Protein AF-A0A942USY9-F1 (afdb_monomer_lite)

pLDDT: mean 78.22, std 18.68, range [34.94, 96.5]

Secondary structure (DSSP, 8-state):
---EEEEE-TT--EEEEEESSSEEEEEEE-TTS-EEEEEEEE--SSS-HHHHTT--

Structure (mmCIF, N/CA/C/O backbone):
data_AF-A0A942USY9-F1
#
_entry.id   AF-A0A942USY9-F1
#
loop_
_atom_site.group_PDB
_atom_site.id
_atom_site.type_symbol
_atom_site.label_atom_id
_atom_site.label_alt_id
_atom_site.label_comp_id
_atom_site.label_asym_id
_atom_site.label_entity_id
_atom_site.label_seq_id
_atom_site.pdbx_PDB_ins_code
_atom_site.Cartn_x
_atom_site.Cartn_y
_atom_site.Cartn_z
_atom_site.occupancy
_atom_site.B_iso_or_equiv
_atom_site.auth_seq_id
_atom_site.auth_comp_id
_atom_site.auth_asym_id
_atom_site.auth_atom_id
_atom_site.pdbx_PDB_model_num
ATOM 1 N N . TYR A 1 1 ? 18.609 10.179 -6.247 1.00 48.75 1 TYR A N 1
ATOM 2 C CA . TYR A 1 1 ? 17.654 9.676 -5.247 1.00 48.75 1 TYR A CA 1
ATOM 3 C C . TYR A 1 1 ? 16.362 9.361 -5.959 1.00 48.75 1 TYR A C 1
ATOM 5 O O . TYR A 1 1 ? 15.738 10.272 -6.495 1.00 48.75 1 TYR A O 1
ATOM 13 N N . GLU A 1 2 ? 16.017 8.086 -6.055 1.00 62.09 2 GLU A N 1
ATOM 14 C CA . GLU A 1 2 ? 14.686 7.690 -6.504 1.00 62.09 2 GLU A CA 1
ATOM 15 C C . GLU A 1 2 ? 13.716 7.947 -5.354 1.00 62.09 2 GLU A C 1
ATOM 17 O O . GLU A 1 2 ? 14.018 7.638 -4.202 1.00 62.09 2 GLU A O 1
ATOM 22 N N . LYS A 1 3 ? 12.605 8.626 -5.646 1.00 74.50 3 LYS A N 1
ATOM 23 C CA . LYS A 1 3 ? 11.586 8.926 -4.645 1.00 74.50 3 LYS A CA 1
ATOM 24 C C . LYS A 1 3 ? 10.490 7.884 -4.784 1.00 74.50 3 LYS A C 1
ATOM 26 O O . LYS A 1 3 ? 9.780 7.877 -5.789 1.00 74.50 3 LYS A O 1
ATOM 31 N N . GLU A 1 4 ? 10.375 7.034 -3.778 1.00 85.25 4 GLU A N 1
ATOM 32 C CA . GLU A 1 4 ? 9.231 6.149 -3.616 1.00 85.25 4 GLU A CA 1
ATOM 33 C C . GLU A 1 4 ? 8.163 6.857 -2.784 1.00 85.25 4 GLU A C 1
ATOM 35 O O . GLU A 1 4 ? 8.464 7.519 -1.787 1.00 85.25 4 GLU A O 1
ATOM 40 N N . GLU A 1 5 ? 6.910 6.748 -3.212 1.00 89.94 5 GLU A N 1
ATOM 41 C CA . GLU A 1 5 ? 5.767 7.300 -2.492 1.00 89.94 5 GLU A CA 1
ATOM 42 C C . GLU A 1 5 ? 4.903 6.167 -1.951 1.00 89.94 5 GLU A C 1
ATOM 44 O O . GLU A 1 5 ? 4.532 5.246 -2.678 1.00 89.94 5 GLU A O 1
ATOM 49 N N . TYR A 1 6 ? 4.574 6.260 -0.666 1.00 92.81 6 TYR A N 1
ATOM 50 C CA . TYR A 1 6 ? 3.832 5.248 0.071 1.00 92.81 6 TYR A CA 1
ATOM 51 C C . TYR A 1 6 ? 2.474 5.810 0.472 1.00 92.81 6 TYR A C 1
ATOM 53 O O . TYR A 1 6 ? 2.389 6.949 0.939 1.00 92.81 6 TYR A O 1
ATOM 61 N N . LYS A 1 7 ? 1.415 5.013 0.321 1.00 92.19 7 LYS A N 1
ATOM 62 C CA . LYS A 1 7 ? 0.084 5.354 0.829 1.00 92.19 7 LYS A CA 1
ATOM 63 C C . LYS A 1 7 ? -0.445 4.279 1.746 1.00 92.19 7 LYS A C 1
ATOM 65 O O . LYS A 1 7 ? -0.302 3.091 1.464 1.00 92.19 7 LYS A O 1
ATOM 70 N N . TYR A 1 8 ? -1.129 4.737 2.782 1.00 95.38 8 TYR A N 1
ATOM 71 C CA . TYR A 1 8 ? -1.725 3.894 3.798 1.00 95.38 8 TYR A CA 1
ATOM 72 C C . TYR A 1 8 ? -3.232 4.127 3.863 1.00 95.38 8 TYR A C 1
ATOM 74 O O . TYR A 1 8 ? -3.709 5.219 3.545 1.00 95.38 8 TYR A O 1
ATOM 82 N N . ASP A 1 9 ? -3.972 3.094 4.247 1.00 92.31 9 ASP A N 1
ATOM 83 C CA . ASP A 1 9 ? -5.383 3.218 4.606 1.00 92.31 9 ASP A CA 1
ATOM 84 C C . ASP A 1 9 ? -5.552 3.759 6.050 1.00 92.31 9 ASP A C 1
ATOM 86 O O . ASP A 1 9 ? -4.564 3.923 6.775 1.00 92.31 9 ASP A O 1
ATOM 90 N N . PRO A 1 10 ? -6.787 4.047 6.509 1.00 95.81 10 PRO A N 1
ATOM 91 C CA . PRO A 1 10 ? -7.039 4.504 7.881 1.00 95.81 10 PRO A CA 1
ATOM 92 C C . PRO A 1 10 ? -6.660 3.501 8.980 1.00 95.81 10 PRO A C 1
ATOM 94 O O . PRO A 1 10 ? -6.542 3.891 10.139 1.00 95.81 10 PRO A O 1
ATOM 97 N N . LEU A 1 11 ? -6.477 2.225 8.632 1.00 95.56 11 LEU A N 1
ATOM 98 C CA . LEU A 1 11 ? -5.994 1.179 9.536 1.00 95.56 11 LEU A CA 1
ATOM 99 C C . LEU A 1 11 ? -4.458 1.083 9.526 1.00 95.56 11 LEU A C 1
ATOM 101 O O . LEU A 1 11 ? -3.891 0.180 10.138 1.00 95.56 11 LEU A O 1
ATOM 105 N N . ASN A 1 12 ? -3.786 2.032 8.866 1.00 96.06 12 ASN A N 1
ATOM 106 C CA . ASN A 1 12 ? -2.339 2.116 8.721 1.00 96.06 12 ASN A CA 1
ATOM 107 C C . ASN A 1 12 ? -1.721 0.936 7.946 1.00 96.06 12 ASN A C 1
ATOM 109 O O . ASN A 1 12 ? -0.574 0.551 8.176 1.00 96.06 12 ASN A O 1
ATOM 113 N N . GLN A 1 13 ? -2.468 0.362 7.005 1.00 95.81 13 GLN A N 1
ATOM 114 C CA . GLN A 1 13 ? -2.008 -0.707 6.122 1.00 95.81 13 GLN A CA 1
ATOM 115 C C . GLN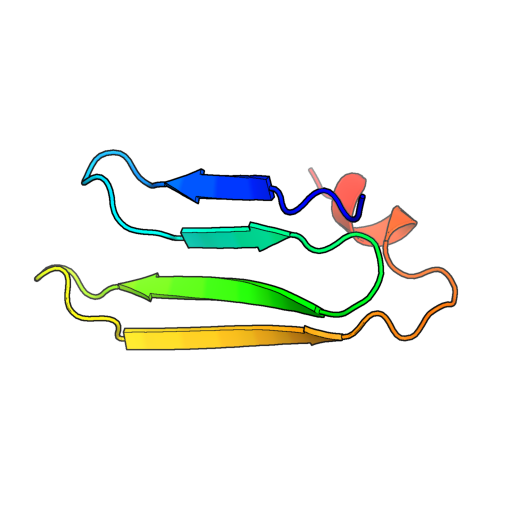 A 1 13 ? -1.506 -0.121 4.803 1.00 95.81 13 GLN A C 1
ATOM 117 O O . GLN A 1 13 ? -2.115 0.794 4.252 1.00 95.81 13 GLN A O 1
ATOM 122 N N . LEU A 1 14 ? -0.393 -0.639 4.280 1.00 96.50 14 LEU A N 1
ATOM 123 C CA . LEU A 1 14 ? 0.214 -0.155 3.038 1.00 96.50 14 LEU A CA 1
ATOM 124 C C . LEU A 1 14 ? -0.645 -0.547 1.831 1.00 96.50 14 LEU A C 1
ATOM 126 O O . LEU A 1 14 ? -0.687 -1.718 1.485 1.00 96.50 14 LEU A O 1
ATOM 130 N N . VAL A 1 15 ? -1.263 0.417 1.146 1.00 95.31 15 VAL A N 1
ATOM 131 C CA . VAL A 1 15 ? -2.161 0.155 0.002 1.00 95.31 15 VAL A CA 1
ATOM 132 C C . VAL A 1 15 ? -1.549 0.478 -1.357 1.00 95.31 15 VAL A C 1
ATOM 134 O O . VAL A 1 15 ? -1.975 -0.081 -2.368 1.00 95.31 15 VAL A O 1
ATOM 137 N N . GLU A 1 16 ? -0.541 1.352 -1.412 1.00 92.62 16 GLU A N 1
ATOM 138 C CA . GLU A 1 16 ? 0.115 1.731 -2.664 1.00 92.62 16 GLU A CA 1
ATOM 139 C C . GLU A 1 16 ? 1.592 2.067 -2.443 1.00 92.62 16 GLU A C 1
ATOM 141 O O . GLU A 1 16 ? 1.936 2.825 -1.534 1.00 92.62 16 GLU A O 1
ATOM 146 N N . VAL A 1 17 ? 2.448 1.538 -3.316 1.00 91.81 17 VAL A N 1
ATOM 147 C CA . VAL A 1 17 ? 3.835 1.977 -3.493 1.00 91.81 17 VAL A CA 1
ATOM 148 C C . VAL A 1 17 ? 3.964 2.487 -4.917 1.00 91.81 17 VAL A C 1
ATOM 150 O O . VAL A 1 17 ? 3.726 1.732 -5.864 1.00 91.81 17 VAL A O 1
ATOM 153 N N . LYS A 1 18 ? 4.334 3.758 -5.071 1.00 86.69 18 LYS A N 1
ATOM 154 C CA . LYS A 1 18 ? 4.660 4.339 -6.370 1.00 86.69 18 LYS A CA 1
ATOM 155 C C . LYS A 1 18 ? 6.160 4.524 -6.500 1.00 86.69 18 LYS A C 1
ATOM 157 O O . LYS A 1 18 ? 6.745 5.295 -5.741 1.00 86.69 18 LYS A O 1
ATOM 162 N N . ASN A 1 19 ? 6.755 3.864 -7.487 1.00 80.62 19 ASN A N 1
ATOM 163 C CA . ASN A 1 19 ? 8.130 4.114 -7.889 1.00 80.62 19 ASN A CA 1
ATOM 164 C C . ASN A 1 19 ? 8.109 4.774 -9.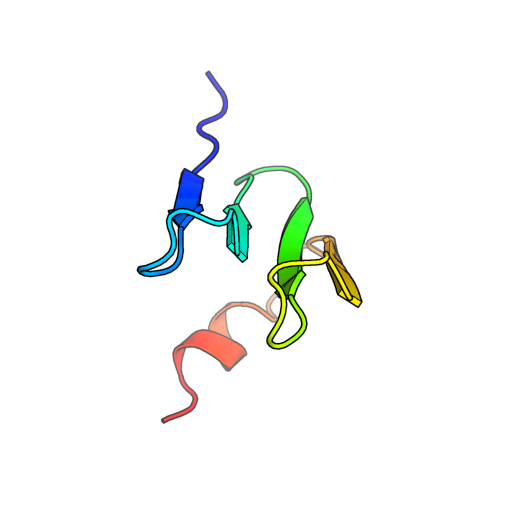275 1.00 80.62 19 ASN A C 1
ATOM 166 O O . ASN A 1 19 ? 7.526 4.255 -10.224 1.00 80.62 19 ASN A O 1
ATOM 170 N N . ARG A 1 20 ? 8.730 5.954 -9.384 1.00 68.75 20 ARG A N 1
ATOM 171 C CA . ARG A 1 20 ? 8.730 6.768 -10.608 1.00 68.75 20 ARG A CA 1
ATOM 172 C C . ARG A 1 20 ? 9.414 6.079 -11.798 1.00 68.75 20 ARG A C 1
ATOM 174 O O . ARG A 1 20 ? 9.133 6.454 -12.935 1.00 68.75 20 ARG A O 1
ATOM 181 N N . ASN A 1 21 ? 10.296 5.114 -11.543 1.00 65.19 21 ASN A N 1
ATOM 182 C CA . ASN A 1 21 ? 11.167 4.524 -12.558 1.00 65.19 21 ASN A CA 1
ATOM 183 C C . ASN A 1 21 ? 10.890 3.042 -12.843 1.00 65.19 21 ASN A C 1
ATOM 185 O O . ASN A 1 21 ? 11.396 2.535 -13.842 1.00 65.19 21 ASN A O 1
ATOM 189 N N . GLU A 1 22 ? 10.094 2.363 -12.013 1.00 71.12 22 GLU A N 1
ATOM 190 C CA . GLU A 1 22 ? 9.961 0.903 -12.063 1.00 71.12 22 GLU A CA 1
ATOM 191 C C . GLU A 1 22 ? 8.503 0.431 -12.120 1.00 71.12 22 GLU A C 1
ATOM 193 O O . GLU A 1 22 ? 7.865 0.472 -13.172 1.00 71.12 22 GLU A O 1
ATOM 198 N N . GLU A 1 23 ? 7.977 -0.057 -10.999 1.00 80.12 23 GLU A N 1
ATOM 199 C CA . GLU A 1 23 ? 6.677 -0.699 -10.900 1.00 80.12 23 GLU A CA 1
ATOM 200 C C . GLU A 1 23 ? 5.877 -0.059 -9.774 1.00 80.12 23 GLU A C 1
ATOM 202 O O . GLU A 1 23 ? 6.353 0.085 -8.643 1.00 80.12 23 GLU A O 1
ATOM 207 N N . ASN A 1 24 ? 4.622 0.271 -10.063 1.00 85.50 24 ASN A N 1
ATOM 208 C CA . ASN A 1 24 ? 3.689 0.632 -9.011 1.00 85.50 24 ASN A CA 1
ATOM 209 C C . ASN A 1 24 ? 3.017 -0.620 -8.483 1.00 85.50 24 ASN A C 1
ATOM 211 O O . ASN A 1 24 ? 2.570 -1.478 -9.245 1.00 85.50 24 ASN A O 1
ATOM 215 N N . ARG A 1 25 ? 2.908 -0.704 -7.164 1.00 89.69 25 ARG A N 1
ATOM 216 C CA . ARG A 1 25 ? 2.292 -1.836 -6.481 1.00 89.69 25 ARG A CA 1
ATOM 217 C C . ARG A 1 25 ? 1.072 -1.362 -5.722 1.00 89.69 25 ARG A C 1
ATOM 219 O O . ARG A 1 25 ? 1.142 -0.360 -5.015 1.00 89.69 25 ARG A O 1
ATOM 226 N N . LYS A 1 26 ? -0.029 -2.097 -5.846 1.00 91.75 26 LYS A N 1
ATOM 227 C CA . LYS A 1 26 ? -1.218 -1.938 -5.006 1.00 91.75 26 LYS A CA 1
ATOM 228 C C . LYS A 1 26 ? -1.475 -3.205 -4.214 1.00 91.75 26 LYS A C 1
ATOM 230 O O . LYS A 1 26 ? -1.253 -4.309 -4.710 1.00 91.75 26 LYS A O 1
ATOM 235 N N . TYR A 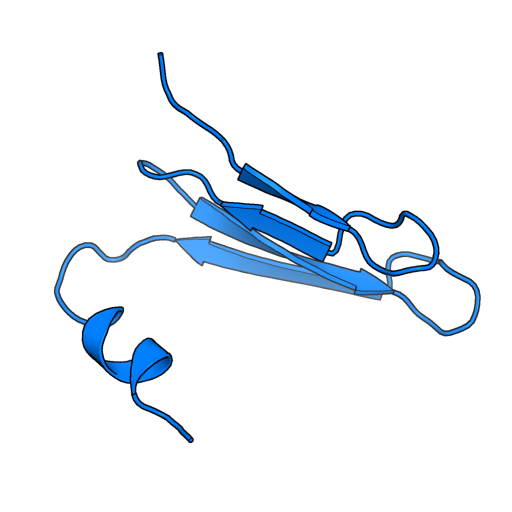1 27 ? -1.934 -3.022 -2.989 1.00 94.00 27 TYR A N 1
ATOM 236 C CA . TYR A 1 27 ? -2.143 -4.076 -2.008 1.00 94.00 27 TYR A CA 1
ATOM 237 C C . TYR A 1 27 ? -3.613 -4.075 -1.601 1.00 94.00 27 TYR A C 1
ATOM 239 O O . TYR A 1 27 ? -4.227 -3.014 -1.487 1.00 94.00 27 TYR A O 1
ATOM 247 N N . PHE A 1 28 ? -4.162 -5.265 -1.379 1.00 91.44 28 PHE A N 1
ATOM 248 C CA . PHE A 1 28 ? -5.538 -5.448 -0.930 1.00 91.44 28 PHE A CA 1
ATOM 249 C C . PHE A 1 28 ? -5.537 -6.265 0.342 1.00 91.44 28 PHE A C 1
ATOM 251 O O . PHE A 1 28 ? -4.733 -7.189 0.485 1.00 91.44 28 PHE A O 1
ATOM 258 N N . TYR A 1 29 ? -6.462 -5.935 1.229 1.00 95.06 29 TYR A N 1
ATOM 259 C CA . TYR A 1 29 ? -6.613 -6.575 2.520 1.00 95.06 29 TYR A CA 1
ATOM 260 C C . TYR A 1 29 ? -8.044 -7.083 2.665 1.00 95.06 29 TYR A C 1
ATOM 262 O O . TYR A 1 29 ? -8.979 -6.474 2.140 1.00 95.06 29 TYR A O 1
ATOM 270 N N . ASP A 1 30 ? -8.204 -8.225 3.326 1.00 94.50 30 ASP A N 1
ATOM 271 C CA . ASP A 1 30 ? -9.513 -8.701 3.758 1.00 94.50 30 ASP A CA 1
ATOM 272 C C . ASP A 1 30 ? -10.017 -7.885 4.965 1.00 94.50 30 ASP A C 1
ATOM 274 O O . ASP A 1 30 ? -9.321 -7.020 5.504 1.00 94.50 30 ASP A O 1
ATOM 278 N N . SER A 1 31 ? -11.242 -8.157 5.417 1.00 93.81 31 SER A N 1
ATOM 279 C CA . SER A 1 31 ? -11.839 -7.458 6.564 1.00 93.81 31 SER A CA 1
ATOM 280 C C . SER A 1 31 ? -11.108 -7.687 7.892 1.00 93.81 31 SER A C 1
ATOM 282 O O . SER A 1 31 ? -11.384 -6.981 8.857 1.00 93.81 31 SER A O 1
ATOM 284 N N . LEU A 1 32 ? -10.231 -8.692 7.968 1.00 95.56 32 LEU A N 1
ATOM 285 C CA . LEU A 1 32 ? -9.444 -9.021 9.156 1.00 95.56 32 LEU A CA 1
ATOM 286 C C . LEU A 1 32 ? -8.046 -8.383 9.116 1.00 95.56 32 LEU A C 1
ATOM 288 O O . LEU A 1 32 ? -7.289 -8.531 10.073 1.00 95.56 32 LEU A O 1
ATOM 292 N N . GLY A 1 33 ? -7.705 -7.670 8.038 1.00 93.62 33 GLY A N 1
ATOM 293 C CA . GLY A 1 33 ? -6.397 -7.045 7.850 1.00 93.62 33 GLY A CA 1
ATOM 294 C C . GLY A 1 33 ? -5.329 -7.995 7.309 1.00 93.62 33 GLY A C 1
ATOM 295 O O . GLY A 1 33 ? -4.144 -7.662 7.312 1.00 93.62 33 GLY A O 1
ATOM 296 N N . ASN A 1 34 ? -5.704 -9.179 6.815 1.00 95.25 34 ASN A N 1
ATOM 297 C CA . ASN A 1 34 ? -4.753 -10.030 6.108 1.00 95.25 34 ASN A CA 1
ATOM 298 C C . ASN A 1 34 ? -4.623 -9.545 4.672 1.00 95.25 34 ASN A C 1
ATOM 300 O O . ASN A 1 34 ? -5.615 -9.242 4.008 1.00 95.25 34 ASN A O 1
ATOM 304 N N . ARG A 1 35 ? -3.396 -9.519 4.152 1.00 95.00 35 ARG A N 1
ATOM 305 C CA . ARG A 1 35 ? -3.167 -9.176 2.750 1.00 95.00 35 ARG A CA 1
ATOM 306 C C . ARG A 1 35 ? -3.786 -10.248 1.850 1.00 95.00 35 ARG A C 1
ATOM 308 O O . ARG A 1 35 ? -3.277 -11.361 1.763 1.00 95.00 35 ARG A O 1
ATOM 315 N N . ALA A 1 36 ? -4.850 -9.877 1.152 1.00 95.75 36 ALA A N 1
ATOM 316 C CA . ALA A 1 36 ? -5.598 -10.735 0.243 1.00 95.75 36 ALA A CA 1
ATOM 317 C C . ALA A 1 36 ? -4.999 -10.765 -1.172 1.00 95.75 36 ALA A C 1
ATOM 319 O O . ALA A 1 36 ? -5.273 -11.689 -1.935 1.00 95.75 36 ALA A O 1
ATOM 320 N N . GLY A 1 37 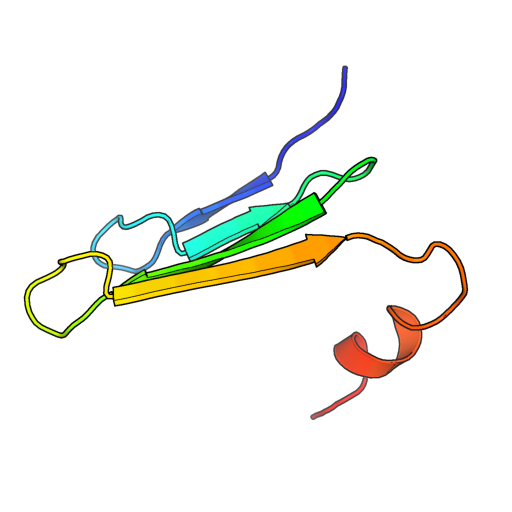? -4.179 -9.773 -1.546 1.00 93.56 37 GLY A N 1
ATOM 321 C CA . GLY A 1 37 ? -3.577 -9.764 -2.877 1.00 93.56 37 GLY A CA 1
ATOM 322 C C . GLY A 1 37 ? -2.650 -8.596 -3.195 1.00 93.56 37 GLY A C 1
ATOM 323 O O . GLY A 1 37 ? -2.393 -7.707 -2.373 1.00 93.56 37 GLY A O 1
ATOM 324 N N . GLU A 1 38 ? -2.141 -8.623 -4.428 1.00 93.62 38 GLU A N 1
ATOM 325 C CA . GLU A 1 38 ? -1.295 -7.581 -4.998 1.00 93.62 38 GLU A CA 1
ATOM 326 C C . GLU A 1 38 ? -1.533 -7.397 -6.496 1.00 93.62 38 GLU A C 1
ATOM 328 O O . GLU A 1 38 ? -1.727 -8.368 -7.223 1.00 93.62 38 GLU A O 1
ATOM 333 N N . ILE A 1 39 ? -1.478 -6.148 -6.957 1.00 88.06 39 ILE A N 1
ATOM 334 C CA . ILE A 1 39 ? -1.408 -5.813 -8.381 1.00 88.06 39 ILE A CA 1
ATOM 335 C C . ILE A 1 39 ? -0.093 -5.080 -8.614 1.00 88.06 39 ILE A C 1
ATOM 337 O O . ILE A 1 39 ? 0.171 -4.058 -7.976 1.00 88.06 39 ILE A O 1
ATOM 341 N N . LYS A 1 40 ? 0.712 -5.596 -9.545 1.00 88.62 40 LYS A N 1
ATOM 342 C CA . LYS A 1 40 ? 1.915 -4.929 -10.048 1.00 88.62 40 LYS A CA 1
ATOM 343 C C . LYS A 1 40 ? 1.592 -4.295 -11.385 1.00 88.62 40 LYS A C 1
ATOM 345 O O . LYS A 1 40 ? 1.145 -4.972 -12.306 1.00 88.62 40 LYS A O 1
ATOM 350 N N . MET A 1 41 ? 1.810 -2.996 -11.474 1.00 79.19 41 MET A N 1
ATOM 351 C CA . MET A 1 41 ? 1.705 -2.244 -12.707 1.00 79.19 41 MET A CA 1
ATOM 352 C C . MET A 1 41 ? 3.122 -1.853 -13.109 1.00 79.19 41 MET A C 1
ATOM 354 O O . MET A 1 41 ? 3.669 -0.876 -12.593 1.00 79.19 41 MET A O 1
ATOM 358 N N . SER A 1 42 ? 3.732 -2.633 -13.997 1.00 69.25 42 SER A N 1
ATOM 359 C CA . SER A 1 42 ? 4.962 -2.206 -14.652 1.00 69.25 42 SER A CA 1
ATOM 360 C C . SER A 1 42 ? 4.612 -1.127 -15.670 1.00 69.25 42 SER A C 1
ATOM 362 O O . SER A 1 42 ? 3.627 -1.225 -16.411 1.00 69.25 42 SER A O 1
ATOM 364 N N . TYR A 1 43 ? 5.384 -0.044 -15.694 1.00 61.41 43 TYR A N 1
ATOM 365 C CA . TYR A 1 43 ? 5.215 0.959 -16.733 1.00 61.41 43 TYR A CA 1
ATOM 366 C C . TYR A 1 43 ? 5.697 0.363 -18.063 1.00 61.41 43 TYR A C 1
ATOM 368 O O . TYR A 1 43 ? 6.875 0.456 -18.403 1.00 61.41 43 TYR A O 1
ATOM 376 N N . ILE A 1 44 ? 4.789 -0.192 -18.875 1.00 52.84 44 ILE A N 1
ATOM 377 C CA . ILE A 1 44 ? 5.019 -0.213 -20.324 1.00 52.84 44 ILE A CA 1
ATOM 378 C C . ILE A 1 44 ? 5.017 1.259 -20.743 1.00 52.84 44 ILE A C 1
ATOM 380 O O . ILE A 1 44 ? 3.984 1.927 -20.792 1.00 52.84 44 ILE A O 1
ATOM 384 N N . LYS A 1 45 ? 6.228 1.792 -20.903 1.00 50.69 45 LYS A N 1
ATOM 385 C CA . LYS A 1 45 ? 6.570 3.210 -21.028 1.00 50.69 45 LYS A CA 1
ATOM 386 C C . LYS A 1 45 ? 6.103 3.805 -22.360 1.00 50.69 45 LYS A C 1
ATOM 388 O O . LYS A 1 45 ? 6.933 4.225 -23.149 1.00 50.69 45 LYS A O 1
ATOM 393 N N . ILE A 1 46 ? 4.800 3.842 -22.636 1.00 50.97 46 ILE A N 1
ATOM 394 C CA . ILE A 1 46 ? 4.220 4.648 -23.722 1.00 50.97 46 ILE A CA 1
ATOM 395 C C . ILE A 1 46 ? 2.708 4.846 -23.495 1.00 50.97 46 ILE A C 1
ATOM 397 O O . ILE A 1 46 ? 1.881 4.044 -23.907 1.00 50.97 46 ILE A O 1
ATOM 401 N N . GLY A 1 47 ? 2.327 5.940 -22.828 1.00 53.25 47 GLY A N 1
ATOM 402 C CA . GLY A 1 47 ? 1.043 6.612 -23.093 1.00 53.25 47 GLY A CA 1
ATOM 403 C C . GLY A 1 47 ? -0.219 6.235 -22.299 1.00 53.25 47 GLY A C 1
ATOM 404 O O . GLY A 1 47 ? -1.206 6.950 -22.429 1.00 53.25 47 GLY A O 1
ATOM 405 N N . LEU A 1 48 ? -0.240 5.201 -21.452 1.00 51.03 48 LEU A N 1
ATOM 406 C CA . LEU A 1 48 ? -1.495 4.791 -20.779 1.00 51.03 48 LEU A CA 1
ATOM 407 C C . LEU A 1 48 ? -1.829 5.552 -19.479 1.00 51.03 48 LEU A C 1
ATOM 409 O O . LEU A 1 48 ? -2.980 5.555 -19.049 1.00 51.03 48 LEU A O 1
ATOM 413 N N . TRP A 1 49 ? -0.868 6.262 -18.877 1.00 49.59 49 TRP A N 1
ATOM 414 C CA . TRP A 1 49 ? -1.097 7.032 -17.639 1.00 49.59 49 TRP A CA 1
ATOM 415 C C . TRP A 1 49 ? -2.029 8.232 -17.825 1.00 49.59 49 TRP A C 1
ATOM 4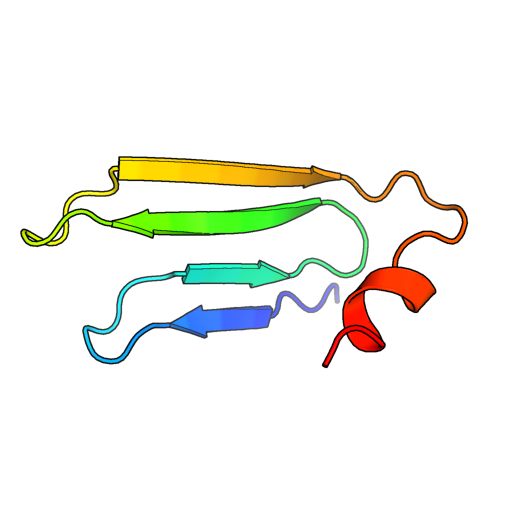17 O O . TRP A 1 49 ? -2.805 8.555 -16.934 1.00 49.59 49 TRP A O 1
ATOM 427 N N . SER A 1 50 ? -2.046 8.832 -19.016 1.00 52.47 50 SER A N 1
ATOM 428 C CA . SER A 1 50 ? -2.966 9.930 -19.337 1.00 52.47 50 SER A CA 1
ATOM 429 C C . SER A 1 50 ? -4.437 9.505 -19.415 1.00 52.47 50 SER A C 1
ATOM 431 O O . SER A 1 50 ? -5.303 10.376 -19.480 1.00 52.47 50 SER A O 1
ATOM 433 N N . TYR A 1 51 ? -4.717 8.197 -19.446 1.00 50.41 51 TYR A N 1
ATOM 434 C CA . TYR A 1 51 ? -6.068 7.652 -19.582 1.00 50.41 51 TYR A CA 1
ATOM 435 C C . TYR A 1 51 ? -6.741 7.378 -18.228 1.00 50.41 51 TYR A C 1
ATOM 437 O O . TYR A 1 51 ? -7.946 7.572 -18.108 1.00 50.41 51 TYR A O 1
ATOM 445 N N . PHE A 1 52 ? -5.983 6.979 -17.200 1.00 53.50 52 PHE A N 1
ATOM 446 C CA . PHE A 1 52 ? -6.549 6.633 -15.888 1.00 53.50 52 PHE A CA 1
ATOM 447 C C . PHE A 1 52 ? -6.798 7.848 -14.986 1.00 53.50 52 PHE A C 1
ATOM 449 O O . PHE A 1 52 ? -7.772 7.843 -14.243 1.00 53.50 52 PHE A O 1
ATOM 456 N N . ASP A 1 53 ? -6.002 8.915 -15.108 1.00 53.06 53 ASP A N 1
ATOM 457 C CA . ASP A 1 53 ? -6.193 10.158 -14.337 1.00 53.06 53 ASP A CA 1
ATOM 458 C C . ASP A 1 53 ? -7.386 11.010 -14.836 1.00 53.06 53 ASP A C 1
ATOM 460 O O . ASP A 1 53 ? -7.690 12.054 -14.264 1.00 53.06 53 ASP A O 1
ATOM 464 N N . LYS A 1 54 ? -8.044 10.592 -15.930 1.00 49.72 54 LYS A N 1
ATOM 465 C CA . LYS A 1 54 ? -9.183 11.286 -16.561 1.00 49.72 54 LYS A CA 1
ATOM 466 C C . LYS A 1 54 ? -10.518 10.553 -16.429 1.00 49.72 54 LYS A C 1
ATOM 468 O O . LYS A 1 54 ? -11.511 11.033 -16.975 1.00 49.72 54 LYS A O 1
ATOM 473 N N . LEU A 1 55 ? -10.555 9.396 -15.771 1.00 34.94 55 LEU A N 1
ATOM 474 C CA . LEU A 1 55 ? -11.827 8.739 -15.488 1.00 34.94 55 LEU A CA 1
ATOM 475 C C . LEU A 1 55 ? -12.459 9.394 -14.246 1.00 34.94 55 LEU A C 1
ATOM 477 O O . LEU A 1 55 ? -11.731 9.628 -13.280 1.00 34.94 55 LEU A O 1
ATOM 481 N N . PRO A 1 56 ? -13.757 9.753 -14.306 1.00 47.84 56 PRO A N 1
ATOM 482 C CA . PRO A 1 56 ? -14.469 10.410 -13.211 1.00 47.84 56 PRO A CA 1
ATOM 483 C C . PRO A 1 56 ? -14.558 9.545 -11.950 1.00 47.84 56 PRO A C 1
ATOM 485 O O . PRO A 1 56 ? -14.575 8.298 -12.080 1.00 47.84 56 PRO A O 1
#

Organism: NCBI:txid2683708

Foldseek 3Di:
DFDWDWDADPVRHTAWIDTPQFWIKGWDADPVRHTPDMDIHGPPPDDCVVPPVPDD

Sequence (56 aa):
YEKEEYKYDPLNQLVEVKNRNEENRKYFYDSLGNRAGEIKMSYIKIGLWSYFDKLP

InterPro domains:
  IPR006530 YD repeat [TIGR01643] (8-38)

Radius of gyration: 13.1 Å; chains: 1; bounding box: 32×22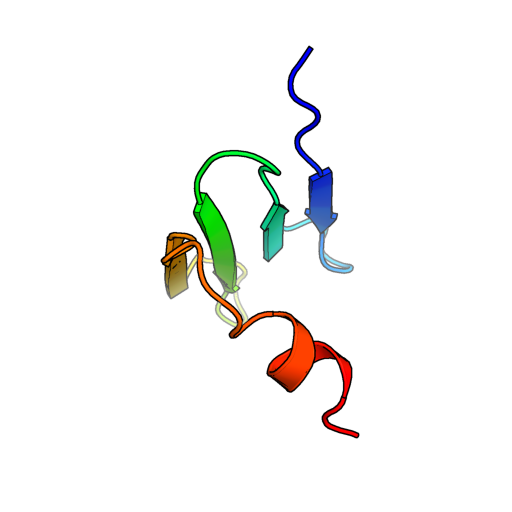×33 Å